Protein AF-A0A016W3Q9-F1 (afdb_monomer_lite)

pLDDT: mean 85.57, std 13.84, range [48.31, 97.19]

Sequence (72 aa):
MIVQDIIASMSPPVYGTTTMTVFDCIAALVNTDRQSIIIIDVERRPQAVISYSDIMDFIQNTSDSHHKLSLA

InterPro domains:
  IPR046342 CBS domain superfamily [G3DSA:3.10.580.10] (1-71)
  IPR046342 CBS domain superfamily [SSF54631] (10-61)

Radius of gyration: 16.07 Å; chains: 1; bounding box: 36×28×51 Å

Organism: NCBI:txid53326

Secondary structure (DSSP, 8-state):
-HHHHHHHHSPPPEEEETT--HHHHHHHHHHHT-SEEEEE-TT--EEEEEEHHHHHHHHHHHHHHHHHHH--

Foldseek 3Di:
DVVVVVVVPDDDAAEDEPPDDLVNQVVSCVVVVDQWYFYAYPVRHTDDIDGPVNSVVVVVVVVVVVVVVVVD

Structure (mmCIF, N/CA/C/O backbone):
data_AF-A0A016W3Q9-F1
#
_entry.id   AF-A0A016W3Q9-F1
#
loop_
_atom_site.group_PDB
_atom_site.id
_atom_site.type_symbol
_atom_site.label_atom_id
_atom_site.label_alt_id
_a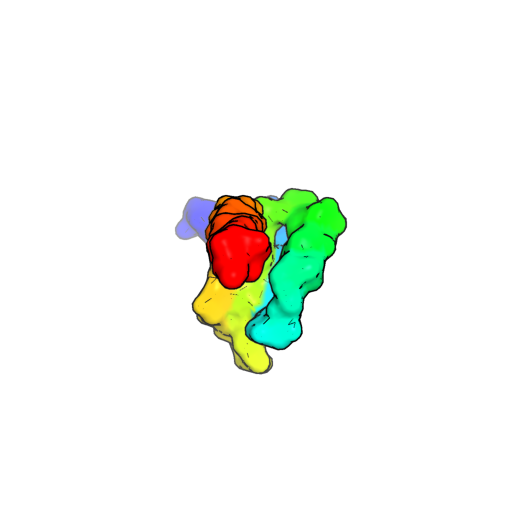tom_site.label_comp_id
_atom_site.label_asym_id
_atom_site.label_entity_id
_atom_site.label_seq_id
_atom_site.pdbx_PDB_ins_code
_atom_site.Cartn_x
_atom_site.Cartn_y
_atom_site.Cartn_z
_atom_site.occupancy
_atom_site.B_iso_or_equiv
_atom_site.auth_seq_id
_atom_site.auth_comp_id
_atom_site.auth_asym_id
_atom_site.auth_atom_id
_atom_site.pdbx_PDB_model_num
ATOM 1 N N . MET A 1 1 ? 4.901 -1.077 -27.017 1.00 65.88 1 MET A N 1
ATOM 2 C CA . MET A 1 1 ? 6.330 -0.755 -26.841 1.00 65.88 1 MET A CA 1
ATOM 3 C C . MET A 1 1 ? 6.499 0.297 -25.750 1.00 65.88 1 MET A C 1
ATOM 5 O O . MET A 1 1 ? 6.835 -0.096 -24.649 1.00 65.88 1 MET A O 1
ATOM 9 N N . ILE A 1 2 ? 6.045 1.543 -25.949 1.00 82.06 2 ILE A N 1
ATOM 10 C CA . ILE A 1 2 ? 6.242 2.671 -25.006 1.00 82.06 2 ILE A CA 1
ATOM 11 C C . ILE A 1 2 ? 5.936 2.350 -23.523 1.00 82.06 2 ILE A C 1
ATOM 13 O O . ILE A 1 2 ? 6.751 2.643 -22.660 1.00 82.06 2 ILE A O 1
ATOM 17 N N . VAL A 1 3 ? 4.796 1.723 -23.199 1.00 86.31 3 VAL A N 1
ATOM 18 C CA . VAL A 1 3 ? 4.418 1.449 -21.792 1.00 86.31 3 VAL A CA 1
ATOM 19 C C . VAL A 1 3 ? 5.319 0.402 -21.122 1.00 86.31 3 VAL A C 1
ATOM 21 O O . VAL A 1 3 ? 5.679 0.567 -19.962 1.00 86.31 3 VAL A O 1
ATOM 24 N N . GLN A 1 4 ? 5.711 -0.659 -21.835 1.00 84.62 4 GLN A N 1
ATOM 25 C CA . GLN A 1 4 ? 6.614 -1.681 -21.288 1.00 84.62 4 GLN A CA 1
ATOM 26 C C . GLN A 1 4 ? 8.016 -1.122 -21.055 1.00 84.62 4 GLN A C 1
ATOM 28 O O . GLN A 1 4 ? 8.622 -1.432 -20.034 1.00 84.62 4 GLN A O 1
ATOM 33 N N . ASP A 1 5 ? 8.487 -0.263 -21.958 1.00 88.75 5 ASP A N 1
ATOM 34 C CA . ASP A 1 5 ? 9.791 0.3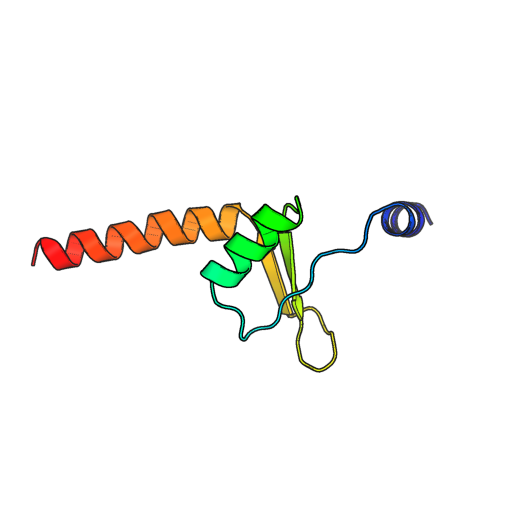89 -21.832 1.00 88.75 5 ASP A CA 1
ATOM 35 C C . ASP A 1 5 ? 9.813 1.341 -20.625 1.00 88.75 5 ASP A C 1
ATOM 37 O O . ASP A 1 5 ? 10.774 1.357 -19.857 1.00 88.75 5 ASP A O 1
ATOM 41 N N . ILE A 1 6 ? 8.711 2.069 -20.393 1.00 87.38 6 ILE A N 1
ATOM 42 C CA . ILE A 1 6 ? 8.535 2.895 -19.192 1.00 87.38 6 ILE A CA 1
ATOM 43 C C . ILE A 1 6 ? 8.559 2.020 -17.936 1.00 87.38 6 ILE A C 1
ATOM 45 O O . ILE A 1 6 ? 9.340 2.299 -17.031 1.00 87.38 6 ILE A O 1
ATOM 49 N N . ILE A 1 7 ? 7.773 0.939 -17.878 1.00 85.88 7 ILE A N 1
ATOM 50 C CA . ILE A 1 7 ? 7.741 0.038 -16.712 1.00 85.88 7 ILE A CA 1
ATOM 51 C C . ILE A 1 7 ? 9.129 -0.554 -16.431 1.00 85.88 7 ILE A C 1
ATOM 53 O O . ILE A 1 7 ? 9.542 -0.606 -15.276 1.00 85.88 7 ILE A O 1
ATOM 57 N N . ALA A 1 8 ? 9.867 -0.951 -17.471 1.00 84.69 8 ALA A N 1
ATOM 58 C CA . ALA A 1 8 ? 11.214 -1.504 -17.337 1.00 84.69 8 ALA A CA 1
ATOM 59 C C . ALA A 1 8 ? 12.235 -0.487 -16.795 1.00 84.69 8 ALA A C 1
ATOM 61 O O . ALA A 1 8 ? 13.227 -0.884 -16.187 1.00 84.69 8 ALA A O 1
ATOM 62 N N . SER A 1 9 ? 11.993 0.813 -16.991 1.00 86.19 9 SER A N 1
ATOM 63 C CA . SER A 1 9 ? 12.832 1.891 -16.452 1.00 86.19 9 SER A CA 1
ATOM 64 C C . SER A 1 9 ? 12.531 2.250 -14.990 1.00 86.19 9 SER A C 1
ATOM 66 O O . SER A 1 9 ? 13.290 3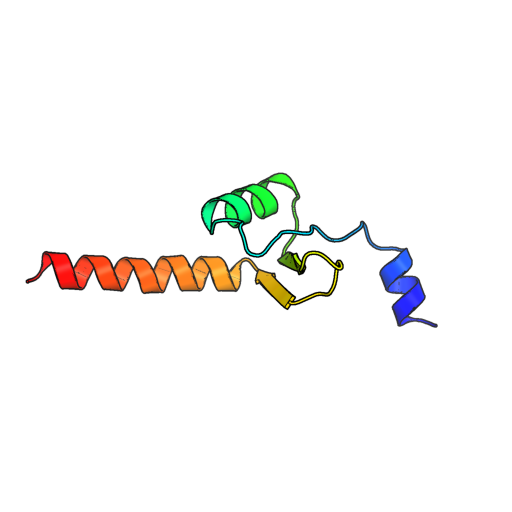.001 -14.378 1.00 86.19 9 SER A O 1
ATOM 68 N N . MET A 1 10 ? 11.440 1.731 -14.412 1.00 85.31 10 MET A N 1
ATOM 69 C CA . MET A 1 10 ? 11.023 2.053 -13.047 1.00 85.31 10 MET A CA 1
ATOM 70 C C . MET A 1 10 ? 11.551 1.046 -12.025 1.00 85.31 10 MET A C 1
ATOM 72 O O . MET A 1 10 ? 11.602 -0.161 -12.257 1.00 85.31 10 MET A O 1
ATOM 76 N N . SER A 1 11 ? 11.876 1.544 -10.833 1.00 85.94 11 SER A N 1
ATOM 77 C CA . SER A 1 11 ? 12.218 0.694 -9.695 1.00 85.94 11 SER A CA 1
ATOM 78 C C . SER A 1 11 ? 11.029 -0.212 -9.322 1.00 85.94 11 SER A C 1
ATOM 80 O O . SER A 1 11 ? 9.898 0.290 -9.274 1.00 85.94 11 SER A O 1
ATOM 82 N N . PRO A 1 12 ? 11.252 -1.497 -8.971 1.00 87.50 12 PRO A N 1
ATOM 83 C CA . PRO A 1 12 ? 10.179 -2.461 -8.706 1.00 87.50 12 PRO A CA 1
ATOM 84 C C . PRO A 1 12 ? 9.158 -1.950 -7.683 1.00 87.50 12 PRO A C 1
ATOM 86 O O . PRO A 1 12 ? 9.566 -1.290 -6.725 1.00 87.50 12 PRO A O 1
ATOM 89 N N . PRO A 1 13 ? 7.854 -2.220 -7.847 1.00 89.62 13 PRO A N 1
ATOM 90 C CA . PRO A 1 13 ? 6.857 -1.777 -6.881 1.00 89.62 13 PRO A CA 1
ATOM 91 C C . PRO A 1 13 ? 7.029 -2.503 -5.542 1.00 89.62 13 PRO A C 1
ATOM 93 O O . PRO A 1 13 ? 7.629 -3.577 -5.459 1.00 89.62 13 PRO A O 1
ATOM 96 N N . VAL A 1 14 ? 6.485 -1.899 -4.489 1.00 93.81 14 VAL A N 1
ATOM 97 C CA . VAL A 1 14 ? 6.426 -2.514 -3.163 1.00 93.81 14 VAL A CA 1
ATOM 98 C C . VAL A 1 14 ? 5.191 -3.395 -3.102 1.00 93.81 14 VAL A C 1
ATOM 100 O O . VAL A 1 14 ? 4.094 -2.970 -3.469 1.00 93.81 14 VAL A O 1
ATOM 103 N N . TYR A 1 15 ? 5.389 -4.628 -2.650 1.00 94.75 15 TYR A N 1
ATOM 104 C CA . TYR A 1 15 ? 4.335 -5.623 -2.537 1.00 94.75 15 TYR A CA 1
ATOM 105 C C . TYR A 1 15 ? 4.002 -5.885 -1.074 1.00 94.75 15 TYR A C 1
ATOM 107 O O . TYR A 1 15 ? 4.900 -5.976 -0.237 1.00 94.75 15 TYR A O 1
ATOM 115 N N . GLY A 1 16 ? 2.713 -6.045 -0.797 1.00 94.50 16 GLY A N 1
ATOM 116 C CA . GLY A 1 16 ? 2.183 -6.460 0.494 1.00 94.50 16 GLY A CA 1
ATOM 117 C C . GLY A 1 16 ? 1.232 -7.643 0.360 1.00 94.50 16 GLY A C 1
ATOM 118 O O . GLY A 1 16 ? 0.864 -8.040 -0.746 1.00 94.50 16 GLY A O 1
ATOM 119 N N . THR A 1 17 ? 0.818 -8.210 1.487 1.00 95.75 17 THR A N 1
ATOM 120 C CA . THR A 1 17 ? -0.157 -9.309 1.536 1.00 95.75 17 THR A CA 1
ATOM 121 C C . THR A 1 17 ? -1.442 -8.852 2.215 1.00 95.75 17 THR A C 1
ATOM 123 O O . THR A 1 17 ? -1.454 -7.876 2.961 1.00 95.75 17 THR A O 1
ATOM 126 N N . THR A 1 18 ? -2.532 -9.592 2.011 1.00 90.69 18 THR A N 1
ATOM 127 C CA . THR A 1 18 ? -3.829 -9.324 2.663 1.00 90.69 18 THR A CA 1
ATOM 128 C C . THR A 1 18 ? -3.801 -9.467 4.189 1.00 90.69 18 THR A C 1
ATOM 130 O O . THR A 1 18 ? -4.761 -9.098 4.856 1.00 90.69 18 THR A O 1
ATOM 133 N N . THR A 1 19 ? -2.715 -9.999 4.751 1.00 93.31 19 THR A N 1
ATOM 134 C CA . THR A 1 19 ? -2.507 -10.134 6.198 1.00 93.31 19 THR A CA 1
ATOM 135 C C . THR A 1 19 ? -1.800 -8.930 6.819 1.00 93.31 19 THR A C 1
ATOM 137 O O . THR A 1 19 ? -1.656 -8.896 8.038 1.00 93.31 19 THR A O 1
ATOM 140 N N . MET A 1 20 ? -1.317 -7.975 6.016 1.00 93.69 20 MET A N 1
ATOM 141 C CA . MET A 1 20 ? -0.706 -6.749 6.530 1.00 93.69 20 MET A CA 1
ATOM 142 C C . MET A 1 20 ? -1.753 -5.868 7.201 1.00 93.69 20 MET A C 1
ATOM 144 O O . MET A 1 20 ? -2.847 -5.654 6.678 1.00 93.69 20 MET A O 1
ATOM 148 N N . THR A 1 21 ? -1.395 -5.316 8.351 1.00 92.88 21 THR A N 1
ATOM 149 C CA . THR A 1 21 ? -2.205 -4.298 9.013 1.00 92.88 21 THR A CA 1
ATOM 150 C C . THR A 1 21 ? -2.050 -2.946 8.312 1.00 92.88 21 THR A C 1
ATOM 152 O O . THR A 1 21 ? -1.114 -2.713 7.541 1.00 92.88 21 THR A O 1
ATOM 155 N N . VAL A 1 22 ? -2.940 -2.002 8.628 1.00 89.88 22 VAL A N 1
ATOM 156 C CA . VAL A 1 22 ? -2.805 -0.610 8.166 1.00 89.88 22 VAL A CA 1
ATOM 157 C C . VAL A 1 22 ? -1.483 0.005 8.646 1.00 89.88 22 VAL A C 1
ATOM 159 O O . VAL A 1 22 ? -0.833 0.725 7.892 1.00 89.88 22 VAL A O 1
ATOM 162 N N . PHE A 1 23 ? -1.033 -0.325 9.862 1.00 91.50 23 PHE A N 1
ATOM 163 C CA . PHE A 1 23 ? 0.249 0.150 10.391 1.00 91.50 23 PHE A CA 1
ATOM 164 C C . PHE A 1 23 ? 1.441 -0.399 9.606 1.00 91.50 23 PHE A C 1
ATOM 166 O O . PHE A 1 23 ? 2.371 0.354 9.317 1.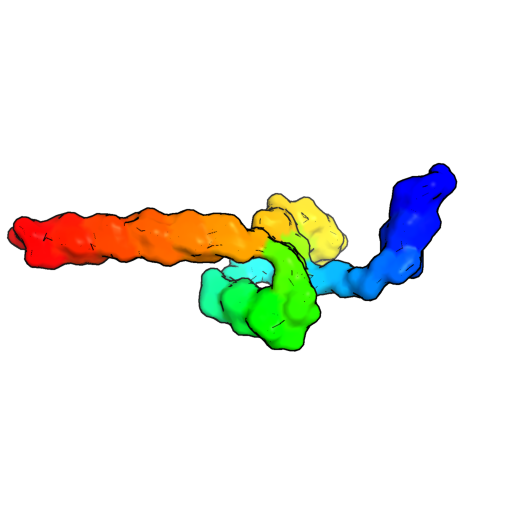00 91.50 23 PHE A O 1
ATOM 173 N N . ASP A 1 24 ? 1.388 -1.668 9.195 1.00 93.94 24 ASP A N 1
ATOM 174 C CA . ASP A 1 24 ? 2.417 -2.255 8.333 1.00 93.94 24 ASP A CA 1
ATOM 175 C C . ASP A 1 24 ? 2.461 -1.548 6.972 1.00 93.94 24 ASP A C 1
ATOM 177 O O . ASP A 1 24 ? 3.540 -1.296 6.436 1.00 93.94 24 ASP A O 1
ATOM 181 N N . CYS A 1 25 ? 1.298 -1.172 6.429 1.00 92.50 25 CYS A N 1
ATOM 182 C CA . CYS A 1 25 ? 1.209 -0.418 5.177 1.00 92.50 25 CYS A CA 1
ATOM 183 C C . CYS A 1 25 ? 1.813 0.988 5.313 1.00 92.50 25 CYS A C 1
ATOM 185 O O . CYS A 1 25 ? 2.584 1.408 4.451 1.00 92.50 25 CYS A O 1
ATOM 187 N N . ILE A 1 26 ? 1.528 1.695 6.413 1.00 92.06 26 ILE A N 1
ATOM 188 C CA . ILE A 1 26 ? 2.138 3.000 6.713 1.00 92.06 26 ILE A CA 1
ATOM 189 C C . ILE A 1 26 ? 3.660 2.861 6.806 1.00 92.06 26 ILE A C 1
ATOM 191 O O . ILE A 1 26 ? 4.391 3.600 6.146 1.00 92.06 26 ILE A O 1
ATOM 195 N N . ALA A 1 27 ? 4.145 1.892 7.585 1.00 92.75 27 ALA A N 1
ATOM 196 C CA . ALA A 1 27 ? 5.573 1.656 7.748 1.00 92.75 27 ALA A CA 1
ATOM 197 C C . ALA A 1 27 ? 6.249 1.329 6.408 1.00 92.75 27 ALA A C 1
ATOM 199 O O . ALA A 1 27 ? 7.323 1.853 6.116 1.00 92.75 27 ALA A O 1
ATOM 200 N N . ALA A 1 28 ? 5.624 0.500 5.572 1.00 92.62 28 ALA A N 1
ATOM 201 C CA . ALA A 1 28 ? 6.153 0.162 4.259 1.00 92.62 28 ALA A CA 1
ATOM 202 C C . ALA A 1 28 ? 6.228 1.386 3.330 1.00 92.62 28 ALA A C 1
ATOM 204 O O . ALA A 1 28 ? 7.269 1.594 2.710 1.00 92.62 28 ALA A O 1
ATOM 205 N N . LEU A 1 29 ? 5.197 2.233 3.259 1.00 91.62 29 LEU A N 1
ATOM 206 C CA . LEU A 1 29 ? 5.226 3.440 2.420 1.00 91.62 29 LEU A CA 1
ATOM 207 C C . LEU A 1 29 ? 6.297 4.442 2.872 1.00 91.62 29 LEU A C 1
ATOM 209 O O . LEU A 1 29 ? 7.061 4.934 2.041 1.00 91.62 29 LEU A O 1
ATOM 213 N N . VAL A 1 30 ? 6.397 4.694 4.181 1.00 90.44 30 VAL A N 1
ATOM 214 C CA . VAL A 1 30 ? 7.364 5.651 4.748 1.00 90.44 30 VAL A CA 1
ATOM 215 C C . VAL A 1 30 ? 8.806 5.188 4.532 1.00 90.44 30 VAL A C 1
ATOM 217 O O . VAL A 1 30 ? 9.670 5.998 4.212 1.00 90.44 30 VAL A O 1
ATOM 220 N N . ASN A 1 31 ? 9.079 3.887 4.667 1.00 92.06 31 ASN A N 1
ATOM 221 C CA . ASN A 1 31 ? 10.440 3.354 4.550 1.00 92.06 31 ASN A CA 1
ATOM 222 C C . ASN A 1 31 ? 10.902 3.126 3.104 1.00 92.06 31 ASN A C 1
ATOM 224 O O . ASN A 1 31 ? 12.096 2.951 2.869 1.00 92.06 31 ASN A O 1
ATOM 228 N N . THR A 1 32 ? 9.983 3.072 2.139 1.00 88.81 32 THR A N 1
ATOM 229 C CA . THR A 1 32 ? 10.308 2.738 0.740 1.00 88.81 32 THR A CA 1
ATOM 230 C C . THR A 1 32 ? 10.212 3.922 -0.217 1.00 88.81 32 THR A C 1
ATOM 232 O O . THR A 1 32 ? 10.509 3.755 -1.402 1.00 88.81 32 THR A O 1
ATOM 235 N N . ASP A 1 33 ? 9.790 5.090 0.282 1.00 84.44 33 ASP A N 1
ATOM 236 C CA . ASP A 1 33 ? 9.504 6.300 -0.502 1.00 84.44 33 ASP A CA 1
ATOM 237 C C . ASP A 1 33 ? 8.595 6.018 -1.717 1.00 84.44 33 ASP A C 1
ATOM 239 O O . ASP A 1 33 ? 8.721 6.591 -2.801 1.00 84.44 33 ASP A O 1
ATOM 243 N N . ARG A 1 34 ? 7.677 5.053 -1.565 1.00 90.19 34 ARG A N 1
ATOM 244 C CA . ARG A 1 34 ? 6.675 4.723 -2.582 1.00 90.19 34 ARG A CA 1
ATOM 245 C C . ARG A 1 34 ? 5.355 5.386 -2.266 1.00 90.19 34 ARG A C 1
ATOM 247 O O . ARG A 1 34 ? 4.974 5.545 -1.115 1.00 90.19 34 ARG A O 1
ATOM 254 N N . GLN A 1 35 ? 4.634 5.729 -3.328 1.00 90.50 35 GLN A N 1
ATOM 255 C CA . GLN A 1 35 ? 3.307 6.333 -3.226 1.00 90.50 35 GLN A CA 1
ATOM 256 C C . GLN A 1 35 ? 2.190 5.304 -3.026 1.00 90.50 35 GLN A C 1
ATOM 258 O O . GLN A 1 35 ? 1.077 5.670 -2.652 1.00 90.50 35 GLN A O 1
ATOM 263 N N . SER A 1 36 ? 2.470 4.029 -3.306 1.00 95.00 36 SER A N 1
ATOM 264 C CA . SER A 1 36 ? 1.511 2.942 -3.152 1.00 95.00 36 SER A CA 1
ATOM 265 C C . SER A 1 36 ? 2.182 1.587 -2.925 1.00 95.00 36 SER A C 1
ATOM 267 O O . SER A 1 36 ? 3.354 1.382 -3.258 1.00 95.00 36 SER A O 1
ATOM 269 N N . ILE A 1 37 ? 1.400 0.666 -2.366 1.00 96.12 37 ILE A N 1
ATOM 270 C CA . ILE A 1 37 ? 1.712 -0.748 -2.175 1.00 96.12 37 ILE A CA 1
ATOM 271 C C . ILE A 1 37 ? 0.711 -1.562 -2.988 1.00 96.12 37 ILE A C 1
ATOM 273 O O . ILE A 1 37 ? -0.497 -1.334 -2.910 1.00 96.12 37 ILE A O 1
ATOM 277 N N . ILE A 1 38 ? 1.204 -2.541 -3.740 1.00 96.56 38 ILE A N 1
ATOM 278 C CA . ILE A 1 38 ? 0.362 -3.5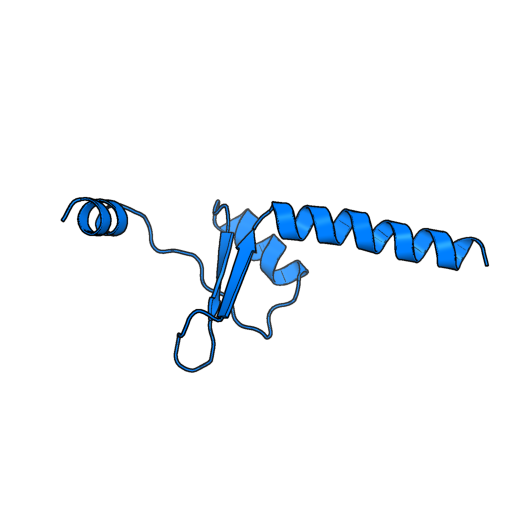13 -4.438 1.00 96.56 38 ILE A CA 1
ATOM 279 C C . ILE A 1 38 ? 0.133 -4.697 -3.499 1.00 96.56 38 ILE A C 1
ATOM 281 O O . ILE A 1 38 ? 1.085 -5.370 -3.099 1.00 96.56 38 ILE A O 1
ATOM 285 N N . ILE A 1 39 ? -1.121 -4.975 -3.158 1.00 96.88 39 ILE A N 1
ATOM 286 C CA . ILE A 1 39 ? -1.491 -6.138 -2.350 1.00 96.88 39 ILE A CA 1
ATOM 287 C C . ILE A 1 39 ? -1.682 -7.334 -3.270 1.00 96.88 39 ILE A C 1
ATOM 289 O O . ILE A 1 39 ? -2.444 -7.257 -4.235 1.00 96.88 39 ILE A O 1
ATOM 293 N N . ILE A 1 40 ? -0.994 -8.431 -2.968 1.00 97.19 40 ILE A N 1
ATOM 294 C CA . ILE A 1 40 ? -1.026 -9.670 -3.747 1.00 97.19 40 ILE A CA 1
ATOM 295 C C . ILE A 1 40 ? -1.531 -10.848 -2.911 1.00 97.19 40 ILE A C 1
ATOM 297 O O . ILE A 1 40 ? -1.417 -10.859 -1.683 1.00 97.19 40 ILE A O 1
ATOM 301 N N . ASP A 1 41 ? -2.080 -11.852 -3.589 1.00 94.44 41 ASP A N 1
ATOM 302 C CA . ASP A 1 41 ? -2.397 -13.147 -2.985 1.00 94.44 41 ASP A CA 1
ATOM 303 C C . ASP A 1 41 ? -1.188 -14.106 -2.965 1.00 94.44 41 ASP A C 1
ATOM 305 O O . ASP A 1 41 ? -0.072 -13.770 -3.376 1.00 94.44 41 ASP A O 1
ATOM 309 N N . VAL A 1 42 ? -1.423 -15.333 -2.489 1.00 93.25 42 VAL A N 1
ATOM 310 C CA . VAL A 1 42 ? -0.412 -16.403 -2.408 1.00 93.25 42 VAL A CA 1
ATOM 311 C C . VAL A 1 42 ? 0.150 -16.820 -3.772 1.00 93.25 42 VAL A C 1
ATOM 313 O O . VAL A 1 42 ? 1.262 -17.340 -3.839 1.00 93.25 42 VAL A O 1
ATOM 316 N N . GLU A 1 43 ? -0.575 -16.560 -4.860 1.00 95.31 43 GLU A N 1
ATOM 317 C CA . GLU A 1 43 ? -0.159 -16.838 -6.237 1.00 95.31 43 GLU A CA 1
ATOM 318 C C . GLU A 1 43 ? 0.471 -15.612 -6.919 1.00 95.31 43 GLU A C 1
ATOM 320 O O . GLU A 1 43 ? 0.710 -15.622 -8.128 1.00 95.31 43 GLU A O 1
ATOM 325 N N . ARG A 1 44 ? 0.770 -14.553 -6.152 1.00 91.94 44 ARG A N 1
ATOM 326 C CA . ARG A 1 44 ? 1.292 -13.262 -6.629 1.00 91.94 44 ARG A CA 1
ATOM 327 C C . ARG A 1 44 ? 0.360 -12.525 -7.590 1.00 91.94 44 ARG A C 1
ATOM 329 O O . ARG A 1 44 ? 0.821 -11.693 -8.376 1.00 91.94 44 ARG A O 1
ATOM 336 N N . ARG A 1 45 ? -0.944 -12.788 -7.535 1.00 95.50 45 ARG A N 1
ATOM 337 C CA . ARG A 1 45 ? -1.918 -12.035 -8.328 1.00 95.50 45 ARG A CA 1
ATOM 338 C C . ARG A 1 45 ? -2.273 -10.742 -7.592 1.00 95.50 45 ARG A C 1
ATOM 340 O O . ARG A 1 45 ? -2.540 -10.805 -6.391 1.00 95.50 45 ARG A O 1
ATOM 347 N N . PRO A 1 46 ? -2.283 -9.581 -8.270 1.00 95.44 46 PRO A N 1
ATOM 348 C CA . PRO A 1 46 ? -2.736 -8.328 -7.674 1.00 95.44 46 PRO A CA 1
ATOM 349 C C . PRO A 1 46 ? -4.197 -8.423 -7.229 1.00 95.44 46 PRO A C 1
ATOM 351 O O . PRO A 1 46 ? -5.057 -8.826 -8.008 1.00 95.44 46 PRO A O 1
ATOM 354 N N . GLN A 1 47 ? -4.463 -8.031 -5.987 1.00 95.88 47 GLN A N 1
ATOM 355 C CA . GLN A 1 47 ? -5.789 -8.023 -5.366 1.00 95.88 47 GLN A CA 1
ATOM 356 C C . GLN A 1 47 ? -6.261 -6.596 -5.064 1.00 95.88 47 GLN A C 1
ATOM 358 O O . GLN A 1 47 ? -7.443 -6.295 -5.200 1.00 95.88 47 GLN A O 1
ATOM 363 N N . ALA A 1 48 ? -5.343 -5.705 -4.673 1.00 95.19 48 ALA A N 1
ATOM 364 C CA . ALA A 1 48 ? -5.648 -4.308 -4.376 1.00 95.19 48 ALA A CA 1
ATOM 365 C C . ALA A 1 48 ? -4.409 -3.411 -4.520 1.00 95.19 48 ALA A C 1
ATOM 367 O O . ALA A 1 48 ? -3.280 -3.892 -4.641 1.00 95.19 48 ALA A O 1
ATOM 368 N N . VAL A 1 49 ? -4.629 -2.099 -4.465 1.00 95.75 49 VAL A N 1
ATOM 369 C CA . VAL A 1 49 ? -3.580 -1.084 -4.337 1.00 95.75 49 VAL A CA 1
ATOM 370 C C . VAL A 1 49 ? -3.931 -0.213 -3.139 1.00 95.75 49 VAL A C 1
ATOM 372 O O . VAL A 1 49 ? -5.067 0.236 -3.036 1.00 95.75 49 VAL A O 1
ATOM 375 N N . ILE A 1 50 ? -2.967 -0.004 -2.246 1.00 95.88 50 ILE A N 1
ATOM 376 C CA . ILE A 1 50 ? -3.096 0.896 -1.097 1.00 95.88 50 ILE A CA 1
ATOM 377 C C . ILE A 1 50 ? -2.169 2.077 -1.324 1.00 95.88 50 ILE A C 1
ATOM 379 O O . ILE A 1 50 ? -0.967 1.904 -1.522 1.00 95.88 50 ILE A O 1
ATOM 383 N N . SER A 1 51 ? -2.722 3.274 -1.283 1.00 95.12 51 SER A N 1
ATOM 384 C CA . SER A 1 51 ? -2.026 4.539 -1.471 1.00 95.12 51 SER A CA 1
ATOM 385 C C . SER A 1 51 ? -2.139 5.422 -0.229 1.00 95.12 51 SER A C 1
ATOM 387 O O . SER A 1 51 ? -2.904 5.148 0.699 1.00 95.12 51 SER A O 1
ATOM 389 N N . TYR A 1 52 ? -1.392 6.526 -0.214 1.00 91.88 52 TYR A N 1
ATOM 390 C CA . TYR A 1 52 ? -1.503 7.512 0.861 1.00 91.88 52 TYR A CA 1
ATOM 391 C C . TYR A 1 52 ? -2.915 8.096 1.015 1.00 91.88 52 TYR A C 1
ATOM 393 O O . TYR A 1 52 ? -3.295 8.423 2.138 1.00 91.88 52 TYR A O 1
ATOM 401 N N . SER A 1 53 ? -3.705 8.213 -0.062 1.00 93.25 53 SER A N 1
ATOM 402 C CA . SER A 1 53 ? -5.084 8.706 0.054 1.00 93.25 53 SER A CA 1
ATOM 403 C C . SER A 1 53 ? -5.975 7.729 0.809 1.00 93.25 53 SER A C 1
ATOM 405 O O . SER A 1 53 ? -6.771 8.173 1.627 1.00 93.25 53 SER A O 1
ATOM 407 N N . ASP A 1 54 ? -5.791 6.422 0.610 1.00 92.88 54 ASP A N 1
ATOM 408 C CA . ASP A 1 54 ? -6.558 5.396 1.330 1.00 92.88 54 ASP A CA 1
ATOM 409 C C . ASP A 1 54 ? -6.234 5.422 2.830 1.00 92.88 54 ASP A C 1
ATOM 411 O O . ASP A 1 54 ? -7.114 5.286 3.677 1.00 92.88 54 ASP A O 1
ATOM 415 N N . ILE A 1 55 ? -4.965 5.659 3.174 1.00 91.38 55 ILE A N 1
ATOM 416 C CA . ILE A 1 55 ? -4.529 5.815 4.568 1.00 91.38 55 ILE A CA 1
ATOM 417 C C . ILE A 1 55 ? -5.095 7.095 5.182 1.00 91.38 55 ILE A C 1
ATOM 419 O O . ILE A 1 55 ? -5.549 7.074 6.325 1.00 91.38 55 ILE A O 1
ATOM 423 N N . MET A 1 56 ? -5.069 8.210 4.449 1.00 90.12 56 MET A N 1
ATOM 424 C CA . MET A 1 56 ? -5.616 9.474 4.940 1.00 90.12 56 MET A CA 1
ATOM 425 C C . MET A 1 56 ? -7.123 9.360 5.187 1.00 90.12 56 MET A C 1
ATOM 427 O O . MET A 1 56 ? -7.598 9.766 6.248 1.00 90.12 56 MET A O 1
ATOM 431 N N . ASP A 1 57 ? -7.845 8.750 4.248 1.00 91.50 57 ASP A N 1
ATOM 432 C CA . ASP A 1 57 ? -9.275 8.477 4.367 1.00 91.50 57 ASP A CA 1
ATOM 433 C C . ASP A 1 57 ? -9.564 7.566 5.570 1.00 91.50 57 ASP A C 1
ATOM 435 O O . ASP A 1 57 ? -10.423 7.870 6.399 1.00 91.50 57 ASP A O 1
ATOM 439 N N . PHE A 1 58 ? -8.770 6.507 5.761 1.00 89.12 58 PHE A N 1
ATOM 440 C CA . PHE A 1 58 ? -8.873 5.647 6.939 1.00 89.12 58 PHE A CA 1
ATOM 441 C C . PHE A 1 58 ? -8.694 6.426 8.251 1.00 89.12 58 PHE A C 1
ATOM 443 O O . PHE A 1 58 ? -9.487 6.261 9.180 1.00 89.12 58 PHE A O 1
ATOM 450 N N . ILE A 1 59 ? -7.683 7.295 8.345 1.00 87.44 59 ILE A N 1
ATOM 451 C CA . ILE A 1 59 ? -7.421 8.099 9.550 1.00 87.44 59 ILE A CA 1
ATOM 452 C C . ILE A 1 59 ? -8.596 9.044 9.842 1.00 87.44 59 ILE A C 1
ATOM 454 O O . ILE A 1 59 ? -9.046 9.131 10.990 1.00 87.44 59 ILE A O 1
ATOM 458 N N . GLN A 1 60 ? -9.111 9.728 8.820 1.00 86.94 60 GLN A N 1
ATOM 459 C CA . GLN A 1 60 ? -10.216 10.683 8.952 1.00 86.94 60 GLN A CA 1
ATOM 460 C C . GLN A 1 60 ? -11.525 9.992 9.351 1.00 86.94 60 GLN A C 1
ATOM 462 O O . GLN A 1 60 ? -12.191 10.414 10.293 1.00 86.94 60 GLN A O 1
ATOM 467 N N . ASN A 1 61 ? -11.859 8.870 8.717 1.00 85.75 61 ASN A N 1
ATOM 468 C CA . ASN A 1 61 ? -13.127 8.186 8.980 1.00 85.75 61 ASN A CA 1
ATOM 469 C C . ASN A 1 61 ? -13.111 7.357 10.277 1.00 85.75 61 ASN A C 1
ATOM 471 O O . ASN A 1 61 ? -14.150 7.152 10.916 1.00 85.75 61 ASN A O 1
ATOM 475 N N . THR A 1 62 ? -11.938 6.900 10.722 1.00 78.25 62 THR A N 1
ATOM 476 C CA . THR A 1 62 ? -11.821 6.182 12.002 1.00 78.25 62 THR A CA 1
ATOM 477 C C . THR A 1 62 ? -11.882 7.145 13.191 1.00 78.25 62 THR A C 1
A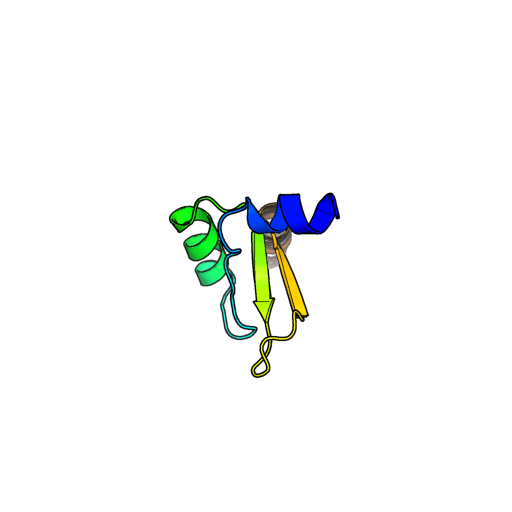TOM 479 O O . THR A 1 62 ? -12.461 6.809 14.226 1.00 78.25 62 THR A O 1
ATOM 482 N N . SER A 1 63 ? -11.355 8.366 13.057 1.00 60.41 63 SER A N 1
ATOM 483 C CA . SER A 1 63 ? -11.403 9.373 14.129 1.00 60.41 63 SER A CA 1
ATOM 484 C C . SER A 1 63 ? -12.829 9.864 14.427 1.00 60.41 63 SER A C 1
ATOM 486 O O . SER A 1 63 ? -13.193 9.986 15.601 1.00 60.41 63 SER A O 1
ATOM 488 N N . ASP A 1 64 ? -13.681 10.001 13.409 1.00 56.81 64 ASP A N 1
ATOM 489 C CA . ASP A 1 64 ? -15.109 10.313 13.588 1.00 56.81 64 ASP A CA 1
ATOM 490 C C . ASP A 1 64 ? -15.875 9.231 14.367 1.00 56.81 64 ASP A C 1
ATOM 492 O O . ASP A 1 64 ? -16.803 9.525 15.132 1.00 56.81 64 ASP A O 1
ATOM 496 N N . SER A 1 65 ? -15.471 7.968 14.215 1.00 55.47 65 SER A N 1
ATOM 497 C CA . SER A 1 65 ? -16.101 6.834 14.898 1.00 55.47 65 SER A CA 1
ATOM 498 C C . SER A 1 65 ? -15.822 6.842 16.408 1.00 55.47 65 SER A C 1
ATOM 500 O O . SER A 1 65 ? -16.718 6.554 17.201 1.00 55.47 65 SER A O 1
ATOM 502 N N . HIS A 1 66 ? -14.621 7.252 16.832 1.00 55.44 66 HIS A N 1
ATOM 503 C CA . HIS A 1 66 ? -14.278 7.380 18.255 1.00 55.44 66 HIS A CA 1
ATOM 504 C C . HIS A 1 66 ? -14.931 8.595 18.929 1.00 55.44 66 HIS A C 1
ATOM 506 O O . HIS A 1 66 ? -15.268 8.525 20.112 1.00 55.44 66 HIS A O 1
ATOM 512 N N . HIS A 1 67 ? -15.159 9.695 18.204 1.00 52.19 67 HIS A N 1
ATOM 513 C CA . HIS A 1 67 ? -15.813 10.873 18.781 1.00 52.19 67 HIS A CA 1
ATOM 514 C C . HIS A 1 67 ? -17.288 10.610 19.123 1.00 52.19 67 HIS A C 1
ATOM 516 O O . HIS A 1 67 ? -17.743 10.983 20.203 1.00 52.19 67 HIS A O 1
ATOM 522 N N . LYS A 1 68 ? -18.018 9.892 18.258 1.00 48.31 68 LYS A N 1
ATOM 523 C CA . LYS A 1 68 ? -19.425 9.523 18.504 1.00 48.31 68 LYS A CA 1
ATOM 524 C C . LYS A 1 68 ? -19.605 8.566 19.686 1.00 48.31 68 LYS A C 1
ATOM 526 O O . LYS A 1 68 ? -20.602 8.670 20.386 1.00 48.31 68 LYS A O 1
ATOM 531 N N . LEU A 1 69 ? -18.645 7.670 19.921 1.00 51.41 69 LEU A N 1
ATOM 532 C CA . LEU A 1 69 ? -18.632 6.760 21.075 1.00 51.41 69 LEU A CA 1
ATOM 533 C C . LEU A 1 69 ? -18.270 7.455 22.399 1.00 51.41 69 LEU A C 1
ATOM 535 O O . LEU A 1 69 ? -18.670 6.978 23.449 1.00 51.41 69 LEU A O 1
ATOM 539 N N . SER A 1 70 ? -17.525 8.563 22.359 1.00 52.28 70 SER A N 1
ATOM 540 C CA . SER A 1 70 ? -17.178 9.366 23.547 1.00 52.28 70 SER A CA 1
ATOM 541 C C . SER A 1 70 ? -18.322 10.285 24.010 1.00 52.28 70 SER A C 1
ATOM 543 O O . SER A 1 70 ? -18.361 10.720 25.157 1.00 52.28 70 SER A O 1
ATOM 545 N N . LEU A 1 71 ? -19.255 10.599 23.107 1.00 53.16 71 LEU A N 1
ATOM 546 C CA . LEU A 1 71 ? -20.410 11.469 23.356 1.00 53.16 71 LEU A CA 1
ATOM 547 C C . LEU A 1 71 ? -21.690 10.706 23.756 1.00 53.16 71 LEU A C 1
ATOM 549 O O . LEU A 1 71 ? -22.724 11.347 23.951 1.00 53.16 71 LEU A O 1
ATOM 553 N N . ALA A 1 72 ? -21.632 9.374 23.841 1.00 48.56 72 ALA A N 1
ATOM 554 C CA . ALA A 1 72 ? -22.724 8.494 24.264 1.00 48.56 72 ALA A CA 1
ATOM 555 C C . ALA A 1 72 ? -22.495 7.999 25.698 1.00 48.56 72 ALA A C 1
ATOM 557 O O . ALA A 1 72 ? -23.503 7.865 26.428 1.00 48.56 72 ALA A O 1
#